Protein AF-A0A228HEI6-F1 (afdb_monomer)

Nearest PDB structures (foldseek):
  2xhg-assembly1_A  TM=3.661E-01  e=6.240E-01  Brevibacillus brevis
  9be3-assembly1_A  TM=4.117E-01  e=3.278E+00  Brevibacillus parabrevis
  3fot-assembly1_A  TM=6.560E-01  e=7.513E+00  Fusarium sporotrichioides
  3fp0-assembly1_A  TM=6.466E-01  e=7.048E+00  Fusarium sporotrichioides
  7ej5-assembly1_A  TM=4.574E-01  e=4.231E+00  Severe acute respiratory syndrome coronavirus 2

Mean predicted aligned er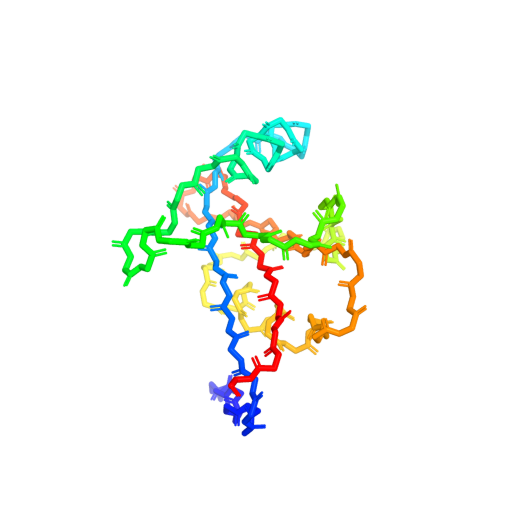ror: 4.46 Å

Radius of gyration: 13.27 Å; Cα contacts (8 Å, |Δi|>4): 188; chains: 1; bounding box: 33×26×40 Å

Structure (mmCIF, N/CA/C/O backbone):
data_AF-A0A228HEI6-F1
#
_entry.id   AF-A0A228HEI6-F1
#
loop_
_atom_site.group_PDB
_atom_site.id
_atom_site.type_symbol
_atom_site.label_atom_id
_atom_site.label_alt_id
_atom_site.label_comp_id
_atom_site.label_asym_id
_atom_site.label_entity_id
_atom_site.label_seq_id
_atom_site.pdbx_PDB_ins_code
_atom_site.Cartn_x
_atom_site.Cartn_y
_atom_site.Cartn_z
_atom_site.occupancy
_atom_site.B_iso_or_equiv
_atom_site.auth_seq_id
_atom_site.auth_comp_id
_atom_site.auth_asym_id
_atom_site.auth_atom_id
_atom_site.pdbx_PDB_model_num
ATOM 1 N N . MET A 1 1 ? 12.864 4.901 23.304 1.00 37.81 1 MET A N 1
ATOM 2 C CA . MET A 1 1 ? 13.920 4.142 22.602 1.00 37.81 1 MET A CA 1
ATOM 3 C C . MET A 1 1 ? 13.432 3.927 21.178 1.00 37.81 1 MET A C 1
ATOM 5 O O . MET A 1 1 ? 12.602 3.061 20.947 1.00 37.81 1 MET A O 1
ATOM 9 N N . THR A 1 2 ? 13.807 4.815 20.258 1.00 42.84 2 THR A N 1
ATOM 10 C CA . THR A 1 2 ? 13.313 4.802 18.873 1.00 42.84 2 THR A CA 1
ATOM 11 C C . THR A 1 2 ? 14.060 3.713 18.113 1.00 42.84 2 THR A C 1
ATOM 13 O O . THR A 1 2 ? 15.240 3.873 17.810 1.00 42.84 2 THR A O 1
ATOM 16 N N . MET A 1 3 ? 13.415 2.572 17.861 1.00 52.66 3 MET A N 1
ATOM 17 C CA . MET A 1 3 ? 13.987 1.548 16.990 1.00 52.66 3 MET A CA 1
ATOM 18 C C . MET A 1 3 ? 13.919 2.067 15.554 1.00 52.66 3 MET A C 1
ATOM 20 O O . MET A 1 3 ? 12.873 2.032 14.921 1.00 52.66 3 MET A O 1
ATOM 24 N N . ILE A 1 4 ? 15.030 2.601 15.049 1.00 57.00 4 ILE A N 1
ATOM 25 C CA . ILE A 1 4 ? 15.214 2.805 13.612 1.00 57.00 4 ILE A CA 1
ATOM 26 C C . ILE A 1 4 ? 15.635 1.437 13.062 1.00 57.00 4 ILE A C 1
ATOM 28 O O . ILE A 1 4 ? 16.638 0.892 13.537 1.00 57.00 4 ILE A O 1
ATOM 32 N N . PRO A 1 5 ? 14.909 0.838 12.105 1.00 55.38 5 PRO A N 1
ATOM 33 C CA . PRO A 1 5 ? 15.301 -0.448 11.573 1.00 55.38 5 PRO A CA 1
ATOM 34 C C . PRO A 1 5 ? 16.565 -0.200 10.758 1.00 55.38 5 PRO A C 1
ATOM 36 O O . PRO A 1 5 ? 16.643 0.750 9.969 1.00 55.38 5 PRO A O 1
ATOM 39 N N . LYS A 1 6 ? 17.585 -1.038 10.951 1.00 58.56 6 LYS A N 1
ATOM 40 C CA . LYS A 1 6 ? 18.747 -1.016 10.064 1.00 58.56 6 LYS A CA 1
ATOM 41 C C . LYS A 1 6 ? 18.222 -1.251 8.650 1.00 58.56 6 LYS A C 1
ATOM 43 O O . LYS A 1 6 ? 17.545 -2.251 8.417 1.00 58.56 6 LYS A O 1
ATOM 48 N N . ARG A 1 7 ? 18.493 -0.318 7.726 1.00 64.50 7 ARG A N 1
ATOM 49 C CA . ARG A 1 7 ? 18.246 -0.518 6.289 1.00 64.50 7 ARG A CA 1
ATOM 50 C C . ARG A 1 7 ? 18.745 -1.918 5.943 1.00 64.50 7 ARG A C 1
ATOM 52 O O . ARG A 1 7 ? 19.931 -2.176 6.143 1.00 64.50 7 ARG A O 1
ATOM 59 N N . ARG A 1 8 ? 17.857 -2.802 5.479 1.00 80.38 8 ARG A N 1
ATOM 60 C CA . ARG A 1 8 ? 18.268 -4.113 4.973 1.00 80.38 8 ARG A CA 1
ATOM 61 C C . ARG A 1 8 ? 19.134 -3.856 3.738 1.00 80.38 8 ARG A C 1
ATOM 63 O O . ARG A 1 8 ? 18.620 -3.285 2.772 1.00 80.38 8 ARG A O 1
ATOM 70 N N . PRO A 1 9 ? 20.450 -4.141 3.791 1.00 80.75 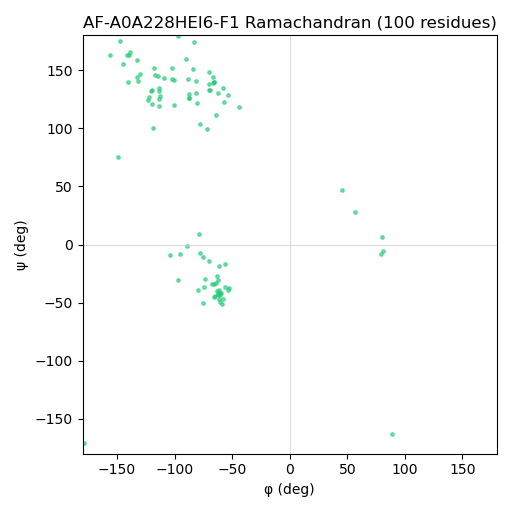9 PRO A N 1
ATOM 71 C CA . PRO A 1 9 ? 21.319 -3.919 2.646 1.00 80.75 9 PRO A CA 1
ATOM 72 C C . PRO A 1 9 ? 20.776 -4.721 1.466 1.00 80.75 9 PRO A C 1
ATOM 74 O O . PRO A 1 9 ? 20.388 -5.871 1.646 1.00 80.75 9 PRO A O 1
ATOM 77 N N . GLY A 1 10 ? 20.703 -4.107 0.289 1.00 88.38 10 GLY A N 1
ATOM 78 C CA . GLY A 1 10 ? 20.166 -4.777 -0.894 1.00 88.38 10 GLY A CA 1
ATOM 79 C C . GLY A 1 10 ? 18.638 -4.817 -0.989 1.00 88.38 10 GLY A C 1
ATOM 80 O O . GLY A 1 10 ? 18.145 -5.448 -1.908 1.00 88.38 10 GLY A O 1
ATOM 81 N N . VAL A 1 11 ? 17.885 -4.145 -0.104 1.00 93.62 11 VAL A N 1
ATOM 82 C CA . VAL A 1 11 ? 16.418 -4.044 -0.227 1.00 93.62 11 VAL A CA 1
ATOM 83 C C . VAL A 1 11 ? 15.984 -2.607 -0.508 1.00 93.62 11 VAL A C 1
ATOM 85 O O . VAL A 1 11 ? 16.286 -1.677 0.249 1.00 93.62 11 VAL A O 1
ATOM 88 N N . ARG A 1 12 ? 15.219 -2.426 -1.586 1.00 92.69 12 ARG A N 1
ATOM 89 C CA . ARG A 1 12 ? 14.510 -1.191 -1.931 1.00 92.69 12 ARG A CA 1
ATOM 90 C C . ARG A 1 12 ? 13.040 -1.312 -1.543 1.00 92.69 12 ARG A C 1
ATOM 92 O O . ARG A 1 12 ? 12.421 -2.348 -1.748 1.00 92.69 12 ARG A O 1
ATOM 99 N N . TYR A 1 13 ? 12.469 -0.217 -1.049 1.00 93.69 13 TYR A N 1
ATOM 100 C CA . TYR A 1 13 ? 11.044 -0.135 -0.736 1.00 93.69 13 TYR A CA 1
ATOM 101 C C . TYR A 1 13 ? 10.346 0.850 -1.660 1.00 93.69 13 TYR A C 1
ATOM 103 O O . TYR A 1 13 ? 10.827 1.969 -1.848 1.00 93.69 13 TYR A O 1
ATOM 111 N N . GLU A 1 14 ? 9.192 0.450 -2.175 1.00 95.62 14 GLU A N 1
ATOM 112 C CA . GLU A 1 14 ? 8.207 1.360 -2.756 1.00 95.62 14 GLU A CA 1
ATOM 113 C C . GLU A 1 14 ? 7.085 1.569 -1.749 1.00 95.62 14 GLU A C 1
ATOM 115 O O . GLU A 1 14 ? 6.714 0.641 -1.029 1.00 95.62 14 GLU A O 1
ATOM 120 N N . ILE A 1 15 ? 6.573 2.796 -1.675 1.00 95.75 15 ILE A N 1
ATOM 121 C CA . ILE A 1 15 ? 5.519 3.169 -0.739 1.00 95.75 15 ILE A CA 1
ATOM 122 C C . ILE A 1 15 ? 4.529 4.115 -1.412 1.00 95.75 15 ILE A C 1
ATOM 124 O O . ILE A 1 15 ? 4.937 5.010 -2.152 1.00 95.75 15 ILE A O 1
ATOM 128 N N . ASN A 1 16 ? 3.243 3.929 -1.130 1.00 96.44 16 ASN A N 1
ATOM 129 C CA . ASN A 1 16 ? 2.199 4.895 -1.453 1.00 96.44 16 ASN A CA 1
ATOM 130 C C . ASN A 1 16 ? 1.198 5.011 -0.294 1.00 96.44 16 ASN A C 1
ATOM 132 O O . ASN A 1 16 ? 1.198 4.181 0.620 1.00 96.44 16 ASN A O 1
ATOM 136 N N . VAL A 1 17 ? 0.367 6.050 -0.312 1.00 95.88 17 VAL A N 1
ATOM 137 C CA . VAL A 1 17 ? -0.622 6.340 0.730 1.00 95.88 17 VAL A CA 1
ATOM 138 C C . VAL A 1 17 ? -1.984 6.628 0.112 1.00 95.88 17 VAL A C 1
ATOM 140 O O . VAL A 1 17 ? -2.090 7.303 -0.908 1.00 95.88 17 VAL A O 1
ATOM 143 N N . CYS A 1 18 ? -3.043 6.132 0.743 1.00 96.00 18 CYS A N 1
ATOM 144 C CA . CYS A 1 18 ? -4.418 6.499 0.409 1.00 96.00 18 CYS A CA 1
ATOM 145 C C . CYS A 1 18 ? -5.270 6.622 1.675 1.00 96.00 18 CYS A C 1
ATOM 147 O O . CYS A 1 18 ? -4.875 6.168 2.749 1.00 96.00 18 CYS A O 1
ATOM 149 N N . GLY A 1 19 ? -6.424 7.275 1.555 1.00 94.62 19 GLY A N 1
ATOM 150 C CA . GLY A 1 19 ? -7.435 7.331 2.611 1.00 94.62 19 GLY A CA 1
ATOM 151 C C . GLY A 1 19 ? -8.540 6.294 2.409 1.00 94.62 19 GLY A C 1
ATOM 152 O O . GLY A 1 19 ? -8.566 5.570 1.414 1.00 94.62 19 GLY A O 1
ATOM 153 N N . GLY A 1 20 ? -9.492 6.270 3.340 1.00 93.06 20 GLY A N 1
ATOM 154 C CA . GLY A 1 20 ? -10.676 5.415 3.261 1.00 93.06 20 GLY A CA 1
ATOM 155 C C . GLY A 1 20 ? -10.484 4.030 3.882 1.00 93.06 20 GLY A C 1
ATOM 156 O O . GLY A 1 20 ? -9.591 3.800 4.697 1.00 93.06 20 GLY A O 1
ATOM 157 N N . GLY A 1 21 ? -11.379 3.109 3.526 1.00 94.62 21 GLY A N 1
ATOM 158 C CA . GLY A 1 21 ? -11.362 1.734 4.022 1.00 94.62 21 GLY A CA 1
ATOM 159 C C . GLY A 1 21 ? -10.401 0.838 3.243 1.00 94.62 21 GLY A C 1
ATOM 160 O O . GLY A 1 21 ? -9.856 1.216 2.210 1.00 94.62 21 GLY A O 1
ATOM 161 N N . PHE A 1 22 ? -10.232 -0.403 3.700 1.00 96.19 22 PHE A N 1
ATOM 162 C CA . PHE A 1 22 ? -9.345 -1.349 3.016 1.00 96.19 22 PHE A CA 1
ATOM 163 C C . PHE A 1 22 ? -9.798 -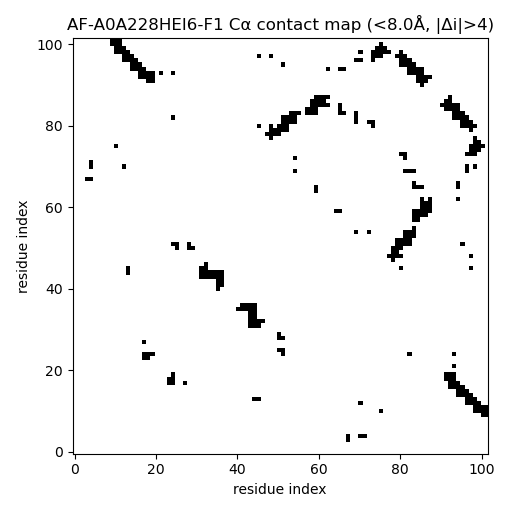1.697 1.584 1.00 96.19 22 PHE A C 1
ATOM 165 O O . PHE A 1 22 ? -8.962 -1.988 0.736 1.00 96.19 22 PHE A O 1
ATOM 172 N N . ASP A 1 23 ? -11.093 -1.621 1.272 1.00 96.81 23 ASP A N 1
ATOM 173 C CA . ASP A 1 23 ? -11.565 -1.809 -0.109 1.00 96.81 23 ASP A CA 1
ATOM 174 C C . ASP A 1 23 ? -11.096 -0.670 -1.029 1.00 96.81 23 ASP A C 1
ATOM 176 O O . ASP A 1 23 ? -10.732 -0.909 -2.181 1.00 96.81 23 ASP A O 1
ATOM 180 N N . SER A 1 24 ? -10.995 0.556 -0.500 1.00 96.25 24 SER A N 1
ATOM 181 C CA . SER A 1 24 ? -10.375 1.683 -1.205 1.00 96.25 24 SER A CA 1
ATOM 182 C C . SER A 1 24 ? -8.896 1.410 -1.474 1.00 96.25 24 SER A C 1
ATOM 184 O O . SER A 1 24 ? -8.426 1.684 -2.574 1.00 96.25 24 SER A O 1
ATOM 186 N N . VAL A 1 25 ? -8.178 0.802 -0.521 1.00 98.00 25 VAL A N 1
ATOM 187 C CA . VAL A 1 25 ? -6.770 0.405 -0.701 1.00 98.00 25 VAL A CA 1
ATOM 188 C C . VAL A 1 25 ? -6.613 -0.543 -1.886 1.00 98.00 25 VAL A C 1
ATOM 190 O O . VAL A 1 25 ? -5.747 -0.316 -2.726 1.00 98.00 25 VAL A O 1
ATOM 193 N N . LYS A 1 26 ? -7.466 -1.569 -1.994 1.00 98.19 26 LYS A N 1
ATOM 194 C CA . LYS A 1 26 ? -7.434 -2.505 -3.130 1.00 98.19 26 LYS A CA 1
ATOM 195 C C . LYS A 1 26 ? -7.690 -1.796 -4.457 1.00 98.19 26 LYS A C 1
ATOM 197 O O . LYS A 1 26 ? -6.933 -1.986 -5.404 1.00 98.19 26 LYS A O 1
ATOM 202 N N . SER A 1 27 ? -8.709 -0.938 -4.509 1.00 97.69 27 SER A N 1
ATOM 203 C CA . SER A 1 27 ? -9.043 -0.176 -5.718 1.00 97.69 27 SER A CA 1
ATOM 204 C C . SER A 1 27 ? -7.916 0.772 -6.145 1.00 97.69 27 SER A C 1
ATOM 206 O O . SER A 1 27 ? -7.593 0.856 -7.331 1.00 97.69 27 SER A O 1
ATOM 208 N N . HIS A 1 28 ? -7.306 1.480 -5.191 1.00 97.94 28 HIS A N 1
ATOM 209 C CA . HIS A 1 28 ? -6.161 2.347 -5.451 1.00 97.94 28 HIS A CA 1
ATOM 210 C C . HIS A 1 28 ? -4.947 1.547 -5.920 1.00 97.94 28 HIS A C 1
ATOM 212 O O . HIS A 1 28 ? -4.325 1.918 -6.910 1.00 97.94 28 HIS A O 1
ATOM 218 N N . PHE A 1 29 ? -4.648 0.422 -5.270 1.00 97.94 29 PHE A N 1
ATOM 219 C CA . PHE A 1 29 ? -3.532 -0.444 -5.638 1.00 97.94 29 PHE A CA 1
ATOM 220 C C . PHE A 1 29 ? -3.651 -0.984 -7.068 1.00 97.94 29 PHE A C 1
ATOM 222 O O . PHE A 1 29 ? -2.673 -0.968 -7.815 1.00 97.94 29 PHE A O 1
ATOM 229 N N . ASP A 1 30 ? -4.851 -1.395 -7.482 1.00 96.94 30 ASP A N 1
ATOM 230 C CA . ASP A 1 30 ? -5.102 -1.830 -8.859 1.00 96.94 30 ASP A CA 1
ATOM 231 C C . ASP A 1 30 ? -4.870 -0.717 -9.885 1.00 96.94 30 ASP A C 1
ATOM 233 O O . ASP A 1 30 ? -4.413 -0.988 -10.995 1.00 96.94 30 ASP A O 1
ATOM 237 N N . THR A 1 31 ? -5.103 0.538 -9.505 1.00 96.62 31 THR A N 1
ATOM 238 C CA . THR A 1 31 ? -4.817 1.692 -10.366 1.00 96.62 31 THR A CA 1
ATOM 239 C C . THR A 1 31 ? -3.313 1.970 -10.412 1.00 96.62 31 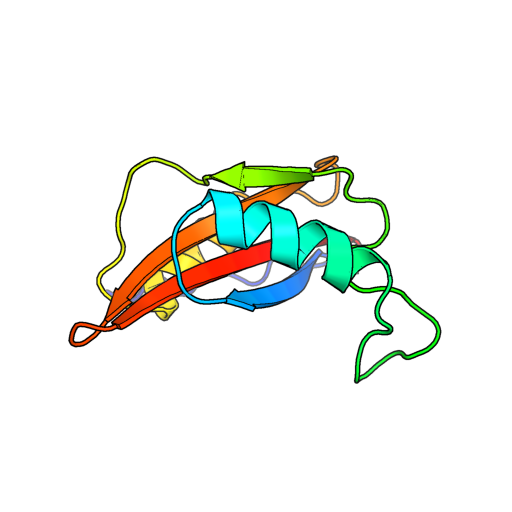THR A C 1
ATOM 241 O O . THR A 1 31 ? -2.726 2.004 -11.493 1.00 96.62 31 THR A O 1
ATOM 244 N N . TRP A 1 32 ? -2.663 2.061 -9.247 1.00 96.31 32 TRP A N 1
ATOM 245 C CA . TRP A 1 32 ? -1.235 2.366 -9.116 1.00 96.31 32 TRP A CA 1
ATOM 246 C C . TRP A 1 32 ? -0.337 1.402 -9.892 1.00 96.31 32 TRP A C 1
ATOM 248 O O . TRP A 1 32 ? 0.631 1.842 -10.502 1.00 96.31 32 TRP A O 1
ATOM 258 N N . LYS A 1 33 ? -0.680 0.107 -9.960 1.00 94.44 33 LYS A N 1
ATOM 259 C CA . LYS A 1 33 ? 0.070 -0.895 -10.747 1.00 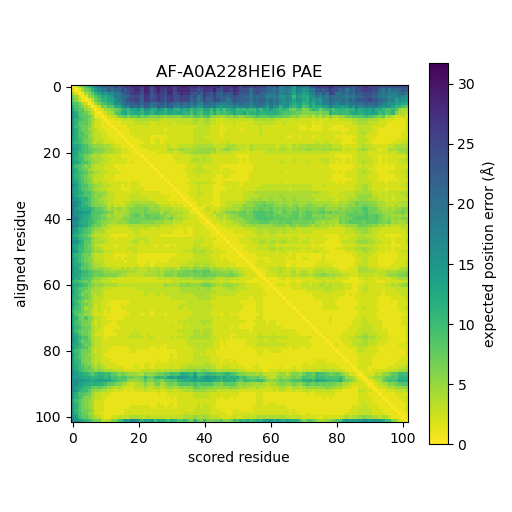94.44 33 LYS A CA 1
ATOM 260 C C . LYS A 1 33 ? 0.231 -0.563 -12.233 1.00 94.44 33 LYS A C 1
ATOM 262 O O . LYS A 1 33 ? 1.062 -1.167 -12.914 1.00 94.44 33 LYS A O 1
ATOM 267 N N . HIS A 1 34 ? -0.567 0.363 -12.752 1.00 93.69 34 HIS A N 1
ATOM 268 C CA . HIS A 1 34 ? -0.519 0.819 -14.138 1.00 93.69 34 HIS A CA 1
ATOM 269 C C . HIS A 1 34 ? 0.146 2.191 -14.295 1.00 93.69 34 HIS A C 1
ATOM 271 O O . HIS A 1 34 ? 0.422 2.605 -15.421 1.00 93.69 34 HIS A O 1
ATOM 277 N N . GLU A 1 35 ? 0.431 2.879 -13.191 1.00 93.88 35 GLU A N 1
ATOM 278 C CA . GLU A 1 35 ? 1.041 4.203 -13.177 1.00 93.88 35 GLU A CA 1
ATOM 279 C C . GLU A 1 35 ? 2.576 4.104 -13.179 1.00 93.88 35 GLU A C 1
ATOM 281 O O . GLU A 1 35 ? 3.146 3.218 -12.532 1.00 93.88 35 GLU A O 1
ATOM 286 N N . PRO A 1 36 ? 3.278 5.003 -13.891 1.00 92.88 36 PRO A N 1
ATOM 287 C CA . PRO A 1 36 ? 4.733 5.070 -13.847 1.00 92.88 36 PRO A CA 1
ATOM 288 C C . PRO A 1 36 ? 5.232 5.592 -12.491 1.00 92.88 36 PRO A C 1
ATOM 290 O O . PRO A 1 36 ? 4.609 6.450 -11.863 1.00 92.88 36 PRO A O 1
ATOM 293 N N . LEU A 1 37 ? 6.410 5.141 -12.054 1.00 88.50 37 LEU A N 1
ATOM 294 C CA . LEU A 1 37 ? 7.088 5.738 -10.903 1.00 88.50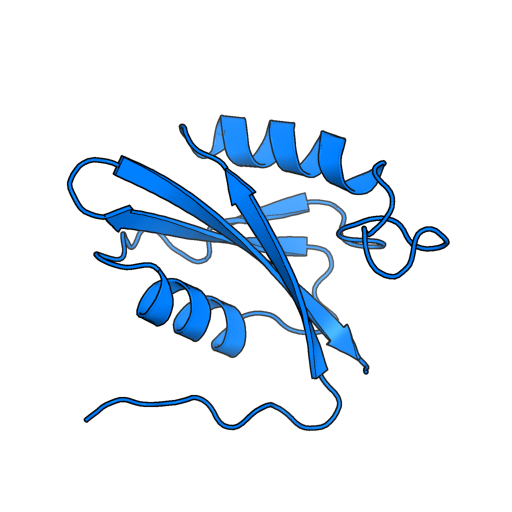 37 LEU A CA 1
ATOM 295 C C . LEU A 1 37 ? 7.576 7.150 -11.250 1.00 88.50 37 LEU A C 1
ATOM 297 O O . LEU A 1 37 ? 8.267 7.349 -12.246 1.00 88.50 37 LEU A O 1
ATOM 301 N N . ILE A 1 38 ? 7.325 8.118 -10.363 1.00 85.81 38 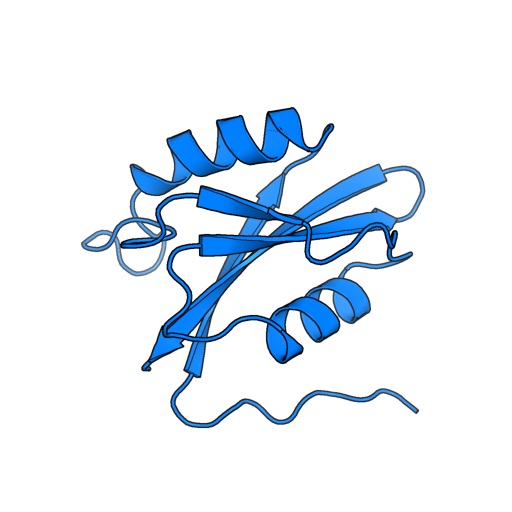ILE A N 1
ATOM 302 C CA . ILE A 1 38 ? 7.734 9.527 -10.546 1.00 85.81 38 ILE A CA 1
ATOM 303 C C . ILE A 1 38 ? 9.240 9.663 -10.835 1.00 85.81 38 ILE A C 1
ATOM 305 O O . ILE A 1 38 ? 9.650 10.476 -11.656 1.00 85.81 38 ILE A O 1
ATOM 309 N N . TYR A 1 39 ? 10.074 8.867 -10.162 1.00 80.88 39 TYR A N 1
ATOM 310 C CA . TYR A 1 39 ? 11.535 8.948 -10.255 1.00 80.88 39 TYR A CA 1
ATOM 311 C C . TYR A 1 39 ? 12.154 7.966 -11.268 1.00 80.88 39 TYR A C 1
ATOM 313 O O . TYR A 1 39 ? 13.360 8.032 -11.503 1.00 80.88 39 TYR A O 1
ATOM 321 N N . ARG A 1 40 ? 11.356 7.041 -11.822 1.00 85.88 40 ARG A N 1
ATOM 322 C CA . ARG A 1 40 ? 11.742 6.045 -12.842 1.00 85.88 40 ARG A CA 1
ATOM 323 C C . ARG A 1 40 ? 10.543 5.727 -13.742 1.00 85.88 40 ARG A C 1
ATOM 325 O O . ARG A 1 40 ? 9.915 4.681 -13.560 1.00 85.88 40 ARG A O 1
ATOM 332 N N . PRO A 1 41 ? 10.187 6.629 -14.671 1.00 87.88 41 PRO A N 1
ATOM 333 C CA . PRO A 1 41 ? 8.962 6.508 -15.460 1.00 87.88 41 PRO A CA 1
ATOM 334 C C . PRO A 1 41 ? 8.890 5.251 -16.337 1.00 87.88 41 PRO A C 1
ATOM 336 O O . PRO A 1 41 ? 7.809 4.852 -16.756 1.00 87.88 41 PRO A O 1
ATOM 339 N N . GLU A 1 42 ? 10.031 4.616 -16.604 1.00 89.38 42 GLU A N 1
ATOM 340 C CA . GLU A 1 42 ? 10.138 3.346 -17.317 1.00 89.38 42 GLU A CA 1
ATOM 341 C C . GLU A 1 42 ? 9.614 2.140 -16.521 1.00 89.38 42 GLU A C 1
ATOM 343 O O . GLU A 1 42 ? 9.393 1.077 -17.098 1.00 89.38 42 GLU A O 1
ATOM 348 N N . ARG A 1 43 ? 9.399 2.293 -15.208 1.00 90.06 43 ARG A N 1
ATOM 349 C CA . ARG A 1 43 ? 8.862 1.251 -14.326 1.00 90.06 43 ARG A CA 1
ATOM 350 C C . ARG A 1 43 ? 7.494 1.637 -13.792 1.00 90.06 43 ARG A C 1
ATOM 352 O O . ARG A 1 43 ? 7.238 2.801 -13.486 1.00 90.06 43 ARG A O 1
ATOM 359 N N . ARG A 1 44 ? 6.632 0.636 -13.628 1.00 94.44 44 ARG A N 1
ATOM 360 C CA . ARG A 1 44 ? 5.316 0.807 -13.002 1.00 94.44 44 ARG A CA 1
ATOM 361 C C . ARG A 1 44 ? 5.420 0.733 -11.484 1.00 94.44 44 ARG A C 1
ATOM 363 O O . ARG A 1 44 ? 6.299 0.057 -10.950 1.00 94.44 44 ARG A O 1
ATOM 370 N N . MET A 1 45 ? 4.525 1.419 -10.783 1.00 94.94 45 MET A N 1
ATOM 371 C CA . ME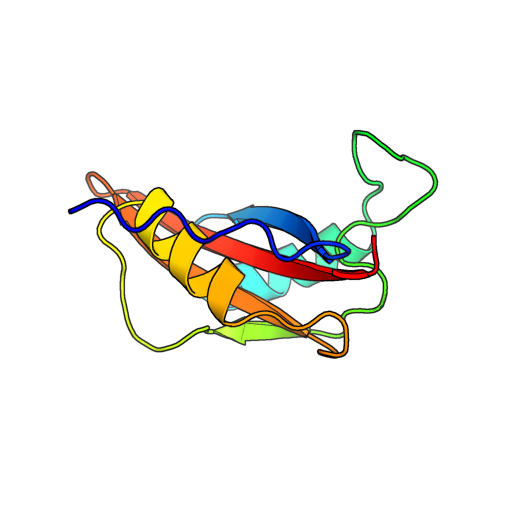T A 1 45 ? 4.440 1.312 -9.330 1.00 94.94 45 MET A CA 1
ATOM 372 C C . MET A 1 45 ? 4.012 -0.099 -8.926 1.00 94.94 45 MET A C 1
ATOM 374 O O . MET A 1 45 ? 3.152 -0.684 -9.572 1.00 94.94 45 MET A O 1
ATOM 378 N N . PHE A 1 46 ? 4.591 -0.658 -7.862 1.00 96.50 46 PHE A N 1
ATOM 379 C CA . PHE A 1 46 ? 4.228 -1.997 -7.378 1.00 96.50 46 PHE A CA 1
ATOM 380 C C . PHE A 1 46 ? 4.369 -3.112 -8.437 1.00 96.50 46 PHE A C 1
ATOM 382 O O . PHE A 1 46 ? 3.659 -4.119 -8.402 1.00 96.50 46 PHE A O 1
ATOM 389 N N . GLU A 1 47 ? 5.283 -2.932 -9.395 1.00 95.12 47 GLU A N 1
ATOM 390 C CA . GLU A 1 47 ? 5.510 -3.859 -10.502 1.00 95.12 47 GLU A CA 1
ATOM 391 C C . GLU A 1 47 ? 5.758 -5.296 -10.013 1.00 95.12 47 GLU A C 1
ATOM 393 O O . GLU A 1 47 ? 6.601 -5.554 -9.156 1.00 95.12 47 GLU A O 1
ATOM 398 N N . GLY A 1 48 ? 5.014 -6.254 -10.572 1.00 95.06 48 GLY A N 1
ATOM 399 C CA . GLY A 1 48 ? 5.123 -7.675 -10.224 1.00 95.06 48 GLY A CA 1
ATOM 400 C C . GLY A 1 48 ? 4.384 -8.092 -8.948 1.00 95.06 48 GLY A C 1
ATOM 401 O O . GLY A 1 48 ? 4.301 -9.287 -8.669 1.00 95.06 48 GLY A O 1
ATOM 402 N N . LYS A 1 49 ? 3.799 -7.158 -8.189 1.00 97.25 49 LYS A N 1
ATOM 403 C CA . LYS A 1 49 ? 2.926 -7.485 -7.055 1.00 97.25 49 LYS A CA 1
ATOM 404 C C . LYS A 1 49 ? 1.488 -7.659 -7.553 1.00 97.25 49 LYS A C 1
ATOM 406 O O . LYS A 1 49 ? 0.942 -6.790 -8.226 1.00 97.25 49 LYS A O 1
ATOM 411 N N . ALA A 1 50 ? 0.864 -8.791 -7.246 1.00 96.62 50 ALA A N 1
ATOM 412 C CA . ALA A 1 50 ? -0.469 -9.135 -7.736 1.00 96.62 50 ALA A CA 1
ATOM 413 C C . ALA A 1 50 ? -1.585 -8.430 -6.951 1.00 96.62 50 ALA A C 1
ATOM 415 O O . ALA A 1 50 ? -2.557 -7.970 -7.548 1.00 96.62 50 ALA A O 1
ATOM 416 N N . ASP A 1 51 ? -1.430 -8.310 -5.631 1.00 96.81 51 ASP A N 1
ATOM 417 C CA . ASP A 1 51 ? -2.466 -7.817 -4.716 1.00 96.81 51 ASP A CA 1
ATOM 418 C C . ASP A 1 51 ? -1.850 -7.055 -3.527 1.00 96.81 51 ASP A C 1
ATOM 420 O O . ASP A 1 51 ? -0.628 -7.015 -3.357 1.00 96.81 51 ASP A O 1
ATOM 424 N N . VAL A 1 52 ? -2.701 -6.472 -2.687 1.00 98.31 52 VAL A N 1
ATOM 425 C CA . VAL A 1 52 ? -2.363 -5.814 -1.427 1.00 98.31 52 VAL A CA 1
ATOM 426 C C . VAL A 1 52 ? -3.078 -6.494 -0.260 1.00 98.31 52 VAL A C 1
ATOM 428 O O . VAL A 1 52 ? -4.283 -6.745 -0.285 1.00 98.31 52 VAL A O 1
ATOM 431 N N . ARG A 1 53 ? -2.332 -6.785 0.806 1.00 98.44 53 ARG A N 1
ATOM 432 C CA . ARG A 1 53 ? -2.842 -7.430 2.024 1.00 98.44 53 ARG A CA 1
ATOM 433 C C . ARG A 1 53 ? -2.673 -6.516 3.223 1.00 98.44 53 ARG A C 1
ATOM 435 O O . ARG A 1 53 ? -1.758 -5.703 3.259 1.00 98.44 53 ARG A O 1
ATOM 442 N N . ARG A 1 54 ? -3.534 -6.655 4.230 1.00 98.38 54 ARG A N 1
ATOM 443 C CA . ARG A 1 54 ? -3.305 -5.979 5.513 1.00 98.38 54 ARG A CA 1
ATOM 444 C C . ARG A 1 54 ? -2.072 -6.581 6.177 1.00 98.38 54 ARG A C 1
ATOM 446 O O . ARG A 1 54 ? -1.909 -7.797 6.159 1.00 98.38 54 ARG A O 1
ATOM 453 N N . LEU A 1 55 ? -1.245 -5.732 6.777 1.00 97.88 55 LEU A N 1
ATOM 454 C CA . LEU A 1 55 ? -0.162 -6.163 7.657 1.00 97.88 55 LEU A CA 1
ATOM 455 C C . LEU A 1 55 ? -0.721 -6.914 8.878 1.00 97.88 55 LEU A C 1
ATOM 457 O O . LEU A 1 55 ? -0.173 -7.926 9.298 1.00 97.88 55 LEU A O 1
ATOM 461 N N . GLY A 1 56 ? -1.843 -6.426 9.401 1.00 95.12 56 GLY A N 1
ATOM 462 C CA . GLY A 1 56 ? -2.599 -6.987 10.511 1.00 95.12 56 GLY A CA 1
ATOM 463 C C . GLY A 1 56 ? -3.836 -6.130 10.783 1.00 95.12 56 GLY A C 1
ATOM 464 O O . GLY A 1 56 ? -4.147 -5.220 10.009 1.00 95.12 56 GLY A O 1
ATOM 465 N N . ASP A 1 57 ? -4.525 -6.402 11.888 1.00 93.00 57 ASP A N 1
ATOM 466 C CA . ASP A 1 57 ? -5.706 -5.632 12.313 1.00 93.00 57 ASP A CA 1
ATOM 467 C C . ASP A 1 57 ? -5.355 -4.427 13.206 1.00 93.00 57 ASP A C 1
ATOM 469 O O . ASP A 1 57 ? -6.229 -3.657 13.613 1.00 93.00 57 ASP A O 1
ATOM 473 N N . GLU A 1 58 ? -4.068 -4.238 13.503 1.00 92.56 58 GLU A N 1
ATOM 474 C CA . GLU A 1 58 ? -3.581 -3.116 14.295 1.00 92.56 58 GLU A CA 1
ATOM 475 C C . GLU A 1 58 ? -3.762 -1.771 13.573 1.00 92.56 58 GLU A C 1
ATOM 477 O O . GLU A 1 58 ? -3.634 -1.649 12.353 1.00 92.56 58 GLU A O 1
ATOM 482 N N . THR A 1 59 ? -4.071 -0.734 14.354 1.00 95.69 59 THR A N 1
ATOM 483 C CA . THR A 1 59 ? -4.108 0.652 13.881 1.00 95.69 59 THR A CA 1
ATOM 484 C C . THR A 1 59 ? -2.996 1.422 14.566 1.00 95.69 59 THR A C 1
ATOM 486 O O . THR A 1 59 ? -2.974 1.544 15.790 1.00 95.69 59 THR A O 1
ATOM 489 N N . PHE A 1 60 ? -2.080 1.958 13.773 1.00 96.12 60 PHE A N 1
ATOM 490 C CA . PHE A 1 60 ? -0.981 2.769 14.266 1.00 96.12 60 PHE A CA 1
ATOM 491 C C . PHE A 1 60 ? -1.444 4.204 14.512 1.00 96.12 60 PHE A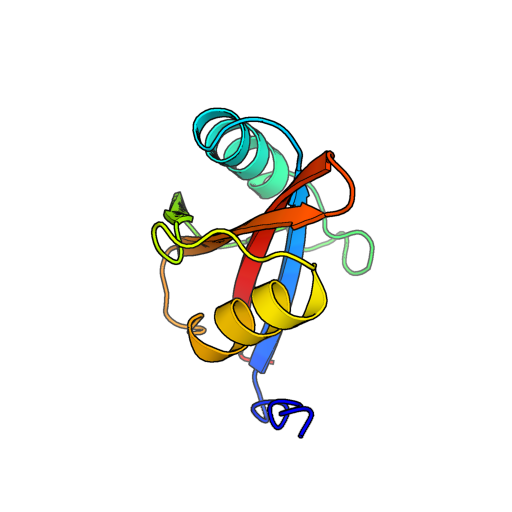 C 1
ATOM 493 O O . PHE A 1 60 ? -2.190 4.765 13.713 1.00 96.12 60 PHE A O 1
ATOM 500 N N . GLY A 1 61 ? -0.961 4.823 15.589 1.00 94.56 61 GLY A N 1
ATOM 501 C CA . GLY A 1 61 ? -1.258 6.227 15.899 1.00 94.56 61 GLY A CA 1
ATOM 502 C C . GLY A 1 61 ? -0.458 7.247 15.080 1.00 94.56 61 GLY A C 1
ATOM 503 O O . GLY A 1 61 ? -0.702 8.437 15.206 1.00 94.56 61 GLY A O 1
ATOM 504 N N . ALA A 1 62 ? 0.523 6.801 14.287 1.00 93.00 62 ALA A N 1
ATOM 505 C CA . ALA A 1 62 ? 1.391 7.662 13.486 1.00 93.00 62 ALA A CA 1
ATOM 506 C C . ALA A 1 62 ? 1.982 6.899 12.290 1.00 93.00 62 ALA A C 1
ATOM 508 O O . ALA A 1 62 ? 2.007 5.663 12.262 1.00 93.00 62 ALA A O 1
ATOM 509 N N . THR A 1 63 ? 2.494 7.638 11.306 1.00 92.62 63 THR A N 1
ATOM 510 C CA . THR A 1 63 ? 3.033 7.055 10.069 1.00 92.62 63 THR A CA 1
ATOM 511 C C . THR A 1 63 ? 4.391 6.375 10.251 1.00 92.62 63 THR A C 1
ATOM 513 O O . THR A 1 63 ? 4.610 5.324 9.648 1.00 92.62 63 THR A O 1
ATOM 516 N N . GLU A 1 64 ? 5.296 6.893 11.091 1.00 94.12 64 GLU A N 1
ATOM 517 C CA . GLU A 1 64 ? 6.608 6.263 11.306 1.00 94.12 64 GLU A CA 1
ATOM 518 C C . GLU A 1 64 ? 6.549 4.836 11.874 1.00 94.12 64 GLU A C 1
ATOM 520 O O . GLU A 1 64 ? 7.195 3.964 11.284 1.00 94.12 64 GLU A O 1
ATOM 525 N N . PRO A 1 65 ? 5.798 4.527 12.953 1.00 94.31 65 PRO A N 1
ATOM 526 C CA . PRO A 1 65 ? 5.721 3.157 13.462 1.00 94.31 65 PRO A CA 1
ATOM 527 C C . PRO A 1 65 ? 5.035 2.198 12.476 1.00 94.31 65 PRO A C 1
ATOM 529 O O . PRO A 1 65 ? 5.461 1.052 12.350 1.00 94.31 65 PRO A O 1
ATOM 532 N N . ALA A 1 66 ? 4.048 2.666 11.707 1.00 96.25 66 ALA A N 1
ATOM 533 C CA . ALA A 1 66 ? 3.436 1.867 10.645 1.00 96.25 66 ALA A CA 1
ATOM 534 C C . ALA A 1 66 ? 4.430 1.561 9.517 1.00 96.25 66 ALA A C 1
ATOM 536 O O . ALA A 1 66 ? 4.564 0.421 9.072 1.00 96.25 66 ALA A O 1
ATOM 537 N N . ARG A 1 67 ? 5.183 2.577 9.079 1.00 96.12 67 ARG A N 1
ATOM 538 C CA . ARG A 1 67 ? 6.244 2.424 8.081 1.00 96.12 67 ARG A CA 1
ATOM 539 C C . ARG A 1 67 ? 7.318 1.456 8.573 1.00 96.12 67 ARG A C 1
ATOM 541 O O . ARG A 1 67 ? 7.780 0.633 7.790 1.00 96.12 67 ARG A O 1
ATOM 548 N N . PHE A 1 68 ? 7.696 1.539 9.847 1.00 94.06 68 PHE A N 1
ATOM 549 C CA . PHE A 1 68 ? 8.631 0.610 10.480 1.00 94.06 68 PHE A CA 1
ATOM 550 C C . PHE A 1 68 ? 8.127 -0.834 10.403 1.00 94.06 68 PHE A C 1
ATOM 552 O O . PHE A 1 68 ? 8.847 -1.710 9.931 1.00 94.06 68 PHE A O 1
ATOM 559 N N . ALA A 1 69 ? 6.885 -1.076 10.821 1.00 96.19 69 ALA A N 1
ATOM 560 C CA . ALA A 1 69 ? 6.303 -2.412 10.832 1.00 96.19 69 ALA A CA 1
ATOM 561 C C . ALA A 1 69 ? 6.220 -3.008 9.415 1.00 96.19 69 ALA A C 1
ATOM 563 O O . ALA A 1 69 ? 6.619 -4.152 9.199 1.00 96.19 69 ALA A O 1
ATOM 564 N N . LEU A 1 70 ? 5.831 -2.198 8.424 1.00 97.62 70 LEU A N 1
ATOM 565 C CA . LEU A 1 70 ? 5.851 -2.595 7.014 1.00 97.62 70 LEU A CA 1
ATOM 566 C C . LEU A 1 70 ? 7.262 -2.948 6.524 1.00 97.62 70 LEU A C 1
ATOM 568 O O . LEU A 1 70 ? 7.434 -3.958 5.845 1.00 97.62 70 LEU A O 1
ATOM 572 N N . GLN A 1 71 ? 8.282 -2.164 6.886 1.00 96.19 71 GLN A N 1
ATOM 573 C CA . GLN A 1 71 ? 9.668 -2.458 6.510 1.00 96.19 71 GLN A CA 1
ATOM 574 C C . GLN A 1 71 ? 10.181 -3.761 7.122 1.00 96.19 71 GLN A C 1
ATOM 576 O O . GLN A 1 71 ? 10.990 -4.436 6.488 1.00 96.19 71 GLN A O 1
ATOM 581 N N . CYS A 1 72 ? 9.736 -4.112 8.326 1.00 94.62 72 CYS A N 1
ATOM 582 C CA . CYS A 1 72 ? 10.086 -5.378 8.964 1.00 94.62 72 CYS A CA 1
ATOM 583 C C . CYS A 1 72 ? 9.365 -6.578 8.335 1.00 94.62 72 CYS A C 1
ATOM 585 O O . CYS A 1 72 ? 9.920 -7.668 8.352 1.00 94.62 72 CYS A O 1
ATOM 587 N N . ALA A 1 73 ? 8.161 -6.380 7.791 1.00 96.50 73 ALA A N 1
ATOM 588 C CA . ALA A 1 73 ? 7.306 -7.468 7.321 1.00 96.50 73 ALA A CA 1
ATOM 589 C C . ALA A 1 73 ? 7.374 -7.751 5.813 1.00 96.50 73 ALA A C 1
ATOM 591 O O . ALA A 1 73 ? 7.160 -8.888 5.415 1.00 96.50 73 ALA A O 1
ATOM 592 N N . CYS A 1 74 ? 7.630 -6.746 4.969 1.00 97.19 74 CYS A N 1
ATOM 593 C CA . CYS A 1 74 ? 7.684 -6.959 3.518 1.00 97.19 74 CYS A CA 1
ATOM 594 C C . CYS A 1 74 ? 8.926 -7.767 3.129 1.00 97.19 74 CYS A C 1
ATOM 596 O O . CYS A 1 74 ? 10.024 -7.414 3.551 1.00 97.19 74 CYS A O 1
ATOM 598 N N . GLU A 1 75 ? 8.806 -8.723 2.217 1.00 96.50 75 GLU A N 1
ATOM 599 C CA . GLU A 1 75 ? 9.944 -9.408 1.597 1.00 96.50 75 GLU A CA 1
ATOM 600 C C . GLU A 1 75 ? 9.999 -9.164 0.078 1.00 96.50 75 GLU A C 1
ATOM 602 O O . GLU A 1 75 ? 8.954 -9.036 -0.569 1.00 96.50 75 GLU A O 1
ATOM 607 N N . PRO A 1 76 ? 11.197 -9.084 -0.541 1.00 96.56 76 PRO A N 1
ATOM 608 C CA . PRO A 1 76 ? 11.324 -8.943 -1.994 1.00 96.56 76 PRO A CA 1
ATOM 609 C C . PRO A 1 76 ? 10.561 -10.007 -2.789 1.00 96.56 76 PRO A C 1
ATOM 611 O O . PRO A 1 76 ? 9.946 -9.698 -3.813 1.00 96.56 76 PRO A O 1
ATOM 614 N N . SER A 1 77 ? 10.547 -11.237 -2.273 1.00 96.19 77 SER A N 1
ATOM 615 C CA . SER A 1 77 ? 9.881 -12.396 -2.867 1.00 96.19 77 SER A CA 1
ATOM 616 C C . SER A 1 77 ? 8.359 -12.398 -2.710 1.00 96.19 77 SER A C 1
ATOM 618 O O . SER A 1 77 ? 7.699 -13.212 -3.358 1.00 96.19 77 SER A O 1
ATOM 620 N N . ASP A 1 78 ? 7.781 -11.512 -1.891 1.00 97.62 78 ASP A N 1
ATOM 621 C CA . ASP A 1 78 ? 6.334 -11.487 -1.689 1.00 97.62 78 ASP A CA 1
ATOM 622 C C . ASP A 1 78 ? 5.616 -11.177 -3.010 1.00 97.62 78 ASP A C 1
ATOM 624 O O . ASP A 1 78 ? 5.925 -10.170 -3.654 1.00 97.62 78 ASP A O 1
ATOM 628 N N . PRO A 1 79 ? 4.597 -11.956 -3.409 1.00 97.31 79 PRO A N 1
ATOM 629 C CA . PRO A 1 79 ? 3.808 -11.663 -4.601 1.00 97.31 79 PRO A CA 1
ATOM 630 C C . PRO A 1 79 ? 2.762 -10.561 -4.354 1.00 97.31 79 PRO A C 1
ATOM 632 O O . PRO A 1 79 ? 1.888 -10.344 -5.189 1.00 97.31 79 PRO A O 1
ATOM 635 N N . TYR A 1 80 ? 2.802 -9.884 -3.206 1.00 98.12 80 TYR A N 1
ATOM 636 C CA . TYR A 1 80 ? 1.850 -8.857 -2.790 1.00 98.12 80 TYR A CA 1
ATOM 637 C C . TYR A 1 80 ? 2.557 -7.683 -2.103 1.00 98.12 80 TYR A C 1
ATOM 639 O O . TYR A 1 80 ? 3.700 -7.792 -1.662 1.00 98.12 80 TYR A O 1
ATOM 647 N N . ALA A 1 81 ? 1.855 -6.557 -2.004 1.00 98.44 81 ALA A N 1
ATOM 648 C CA . ALA A 1 81 ? 2.199 -5.461 -1.106 1.00 98.44 81 ALA A CA 1
ATOM 649 C C . ALA A 1 81 ? 1.512 -5.638 0.260 1.00 98.44 81 ALA A C 1
ATOM 651 O O . ALA A 1 81 ? 0.491 -6.323 0.374 1.00 98.44 81 ALA A O 1
ATOM 652 N N . LEU A 1 82 ? 2.040 -4.984 1.294 1.00 98.69 82 LEU A N 1
ATOM 653 C CA . LEU A 1 82 ? 1.437 -4.925 2.626 1.00 98.69 82 LEU A CA 1
ATOM 654 C C . LEU A 1 82 ? 0.900 -3.526 2.922 1.00 98.69 82 LEU A C 1
ATOM 656 O O . LEU A 1 82 ? 1.515 -2.527 2.556 1.00 98.69 82 LEU A O 1
ATOM 660 N N . ALA A 1 83 ? -0.235 -3.460 3.612 1.00 98.62 83 ALA A N 1
ATOM 661 C CA . ALA A 1 83 ? -0.917 -2.232 3.984 1.00 98.62 83 ALA A CA 1
ATOM 662 C C . ALA A 1 83 ? -1.088 -2.121 5.503 1.00 98.62 83 ALA A C 1
ATOM 664 O O . ALA A 1 83 ? -1.647 -3.019 6.135 1.00 98.62 83 ALA A O 1
ATOM 665 N N . ALA A 1 84 ? -0.656 -1.005 6.084 1.00 98.38 84 ALA A N 1
ATOM 666 C CA . ALA A 1 84 ? -0.811 -0.703 7.504 1.00 98.38 84 ALA A CA 1
ATOM 667 C C . ALA A 1 84 ? -1.764 0.480 7.698 1.00 98.38 84 ALA A C 1
ATOM 669 O O . ALA A 1 84 ? -1.621 1.514 7.038 1.00 98.38 84 ALA A O 1
ATOM 670 N N . ARG A 1 85 ? -2.727 0.326 8.613 1.00 98.00 85 ARG A N 1
ATOM 671 C CA . ARG A 1 85 ? -3.703 1.370 8.938 1.00 98.00 85 ARG A CA 1
ATOM 672 C C . ARG A 1 85 ? -3.097 2.369 9.911 1.00 98.00 85 ARG A C 1
ATOM 674 O O . ARG A 1 85 ? -2.571 1.981 10.951 1.00 98.00 85 ARG A O 1
ATOM 681 N N . VAL A 1 86 ? -3.222 3.652 9.603 1.00 97.38 86 VAL A N 1
ATOM 682 C CA . VAL A 1 86 ? -2.798 4.762 10.455 1.00 97.38 86 VAL A CA 1
ATOM 683 C C . VAL A 1 86 ? -4.004 5.618 10.791 1.00 97.38 86 VAL A C 1
ATOM 685 O O . VAL A 1 86 ? -4.773 5.996 9.907 1.00 97.38 86 VAL A O 1
ATOM 688 N N . ARG A 1 87 ? -4.149 5.950 12.070 1.00 95.19 87 ARG A N 1
ATOM 689 C CA . ARG A 1 87 ? -5.060 6.984 12.538 1.00 95.19 87 ARG A CA 1
ATOM 690 C C . ARG A 1 87 ? -4.245 8.059 13.235 1.00 95.19 87 ARG A C 1
ATOM 692 O O . ARG A 1 87 ? -3.869 7.883 14.387 1.00 95.19 87 ARG A O 1
ATOM 699 N N . ASP A 1 88 ? -3.992 9.140 12.515 1.00 86.69 88 ASP A N 1
ATOM 700 C CA . ASP A 1 88 ? -3.192 10.267 12.988 1.00 86.69 88 ASP A CA 1
ATOM 701 C C . ASP A 1 88 ? -4.054 11.530 12.982 1.00 86.69 88 ASP A C 1
ATOM 703 O O . ASP A 1 88 ? -4.643 11.884 11.959 1.00 86.69 88 ASP A O 1
ATOM 707 N N . ASP A 1 89 ? -4.203 12.144 14.153 1.00 84.56 89 ASP A N 1
ATOM 708 C CA . ASP A 1 89 ? -4.987 13.364 14.384 1.00 84.56 89 ASP A CA 1
ATOM 709 C C . ASP A 1 89 ? -6.382 13.367 13.711 1.00 84.56 89 ASP A C 1
ATOM 711 O O . ASP A 1 89 ? -6.793 14.278 12.991 1.00 84.56 89 ASP A O 1
ATOM 715 N N . GLY A 1 90 ? -7.109 12.254 13.873 1.00 81.81 90 GLY A N 1
ATOM 716 C CA . GLY A 1 90 ? -8.451 12.056 13.311 1.00 81.81 90 GLY A CA 1
ATOM 717 C C . GLY A 1 90 ? -8.495 11.676 11.825 1.00 81.81 90 GLY A C 1
ATOM 718 O O . GLY A 1 90 ? -9.559 11.287 11.340 1.00 81.81 90 GLY A O 1
ATOM 719 N N . ARG A 1 91 ? -7.365 11.707 11.108 1.00 86.50 91 ARG A N 1
ATOM 720 C CA . ARG A 1 91 ? -7.257 11.252 9.716 1.00 86.50 91 ARG A CA 1
ATOM 721 C C . ARG A 1 91 ? -6.965 9.763 9.668 1.00 86.50 91 ARG A C 1
ATOM 723 O O . ARG A 1 91 ? -6.038 9.276 10.309 1.00 86.50 91 ARG A O 1
ATOM 730 N N . GLU A 1 92 ? -7.753 9.045 8.880 1.00 91.88 92 GLU A N 1
ATOM 731 C CA . GLU A 1 92 ? -7.538 7.628 8.620 1.00 91.88 92 GLU A CA 1
ATOM 732 C C . GLU A 1 92 ? -6.861 7.440 7.265 1.00 91.88 92 GLU A C 1
ATOM 734 O O . GLU A 1 92 ? -7.389 7.847 6.227 1.00 91.88 92 GLU A O 1
ATOM 739 N N . LEU A 1 93 ? -5.681 6.832 7.297 1.00 95.44 93 LEU A N 1
ATOM 740 C CA . LEU A 1 93 ? -4.825 6.612 6.144 1.00 95.44 93 LEU A CA 1
ATOM 741 C C . LEU A 1 93 ? -4.327 5.169 6.129 1.00 95.44 93 LEU A C 1
ATOM 743 O O . LEU A 1 93 ? -4.251 4.497 7.158 1.00 95.44 93 LEU A O 1
ATOM 747 N N . TRP A 1 94 ? -3.924 4.717 4.953 1.00 98.00 94 TRP A N 1
ATOM 748 C CA . TRP A 1 94 ? -3.257 3.443 4.746 1.00 98.00 94 TRP A CA 1
ATOM 749 C C . TRP A 1 94 ? -1.924 3.679 4.062 1.00 98.00 94 TRP A C 1
ATOM 751 O O . TRP A 1 94 ? -1.874 4.260 2.979 1.00 98.00 94 TRP A O 1
ATOM 761 N N . LEU A 1 95 ? -0.851 3.201 4.685 1.00 98.00 95 LEU A N 1
ATOM 762 C CA . LEU A 1 95 ? 0.457 3.089 4.047 1.00 98.00 95 LEU A CA 1
ATOM 763 C C . LEU A 1 95 ? 0.516 1.740 3.346 1.00 98.00 95 LEU A C 1
ATOM 765 O O . LEU A 1 95 ? 0.295 0.724 3.998 1.00 98.00 95 LEU A O 1
ATOM 769 N N . VAL A 1 96 ? 0.835 1.726 2.056 1.00 98.38 96 VAL A N 1
ATOM 770 C CA . VAL A 1 96 ? 1.026 0.505 1.265 1.00 98.38 96 VAL A CA 1
ATOM 771 C C . VAL A 1 96 ? 2.486 0.409 0.865 1.00 98.38 96 VAL A C 1
ATOM 773 O O . VAL A 1 96 ? 3.028 1.367 0.319 1.00 98.38 96 VAL A O 1
ATOM 776 N N . MET A 1 97 ? 3.129 -0.724 1.137 1.00 98.44 97 MET A N 1
ATOM 777 C CA . MET A 1 97 ? 4.552 -0.936 0.897 1.00 98.44 97 MET A CA 1
ATOM 778 C C . MET A 1 97 ? 4.821 -2.264 0.199 1.00 98.44 97 MET A C 1
ATOM 780 O O . MET A 1 97 ? 4.185 -3.276 0.483 1.00 98.44 97 MET A O 1
ATOM 784 N N . ALA A 1 98 ? 5.818 -2.254 -0.678 1.00 98.00 98 ALA A N 1
ATOM 785 C CA . ALA A 1 98 ? 6.416 -3.448 -1.251 1.00 98.00 98 ALA A CA 1
ATOM 786 C C . ALA A 1 98 ? 7.939 -3.373 -1.128 1.00 98.00 98 ALA A C 1
ATOM 788 O O . ALA A 1 98 ? 8.527 -2.291 -1.220 1.00 98.00 98 ALA A O 1
ATOM 789 N N . ALA A 1 99 ? 8.564 -4.531 -0.938 1.00 96.81 99 ALA A N 1
ATOM 790 C CA . ALA A 1 99 ? 10.009 -4.689 -0.972 1.00 96.81 99 ALA A CA 1
ATOM 791 C C . ALA A 1 99 ? 10.456 -5.298 -2.309 1.00 96.81 99 ALA A C 1
ATOM 793 O O . ALA A 1 99 ? 9.714 -6.057 -2.941 1.00 96.81 99 ALA A O 1
ATOM 794 N N . TYR A 1 100 ? 11.682 -4.958 -2.701 1.00 94.81 100 TYR A N 1
ATOM 795 C CA . TYR A 1 100 ? 12.385 -5.449 -3.883 1.00 94.81 100 TYR A CA 1
ATOM 796 C C . TYR A 1 100 ? 13.869 -5.582 -3.581 1.00 94.81 100 TYR A C 1
ATOM 798 O O . TYR A 1 100 ? 14.392 -4.835 -2.752 1.00 94.81 100 TYR A O 1
ATOM 806 N N . ASP A 1 101 ? 14.553 -6.447 -4.318 1.00 93.88 101 ASP A N 1
ATOM 807 C CA . ASP A 1 101 ? 16.010 -6.427 -4.367 1.00 93.88 101 ASP A CA 1
ATOM 808 C C . ASP A 1 101 ? 16.490 -5.116 -5.026 1.00 93.88 101 ASP A C 1
ATOM 810 O O . ASP A 1 101 ? 15.839 -4.587 -5.938 1.00 93.88 101 ASP A O 1
ATOM 814 N N . ALA A 1 102 ? 17.564 -4.535 -4.487 1.00 84.25 102 ALA A N 1
ATOM 815 C CA . ALA A 1 102 ? 18.089 -3.215 -4.856 1.00 84.25 102 ALA A CA 1
ATOM 816 C C . ALA A 1 102 ? 19.056 -3.244 -6.044 1.00 84.25 102 ALA A C 1
ATOM 818 O O . ALA A 1 102 ? 19.829 -4.219 -6.166 1.00 84.25 102 ALA A O 1
#

Solvent-accessible surface area (backbone atoms only — not comparable to full-atom values): 5912 Å² total; per-residue (Å²): 135,85,85,73,77,76,78,58,84,60,56,39,74,52,77,51,75,48,58,72,54,72,69,46,49,49,56,49,49,66,52,42,48,73,35,56,30,93,93,45,64,93,39,44,31,67,65,85,40,79,51,72,41,68,71,59,93,62,71,28,70,39,66,66,66,36,52,49,53,48,64,75,68,49,44,52,84,48,57,40,27,38,28,36,41,25,45,40,95,89,44,54,33,33,46,35,35,36,35,30,77,98

pLDDT: mean 91.49, std 11.57, range [37.81, 98.69]

Secondary structure (DSSP, 8-state):
---PPP--TTEEEEEEEEES-HHHHHHHHHHHTTSEETTEEEEETTTT--EEEEEEEEEESSHHHHHHHHHHH--TT-SEEEEEEEEETTEEEEEEEEEEE-

Sequence (102 aa):
MTMIPKRRPGVRYEINVCGGGFDSVKSHFDTWKHEPLIYRPERRMFEGKADVRRLGDETFGATEPARFALQCACEPSDPYALAARVRDDGRELWLVMAAYDA

Foldseek 3Di:
DDDDDDPPPQKDKDKDKDADDVVVVFVVVVVQQPAADPVGRVHGGPDQADTEDELDPDEAQDDVVQVVSQSVPADQPHSHWYWHWYQYPNTIMIMIMHMHGD